Protein AF-A0A6N9Q935-F1 (afdb_monomer_lite)

Sequence (177 aa):
MIMGISGNHDANKSDYVEQMKEKRALDRAEKAKEAEKGENGAKTAEKISPRHDEYISSEKAAPESSGLYRLGEDENGERKIFFDDPSKSDDGNEKTQPKVNSDGAEKSEETCRGNTDKVDREIRKLKEKKQQLEQKIQAASGDEEKVRELEKKLAQVESELRQKDTDAYRRQHTTFS

Radius of gyration: 36.87 Å; chains: 1; bounding box: 86×47×93 Å

pLDDT: mean 75.15, std 18.15, range [39.19, 97.31]

Structure (mmCIF, N/CA/C/O backbone):
data_AF-A0A6N9Q935-F1
#
_entry.id   AF-A0A6N9Q935-F1
#
loop_
_atom_site.group_PDB
_atom_site.id
_atom_site.type_symbol
_atom_site.label_atom_id
_atom_site.label_alt_id
_atom_site.label_comp_id
_atom_site.label_asym_id
_atom_site.label_entity_id
_atom_site.label_seq_id
_atom_site.pdbx_PDB_ins_code
_atom_site.Cartn_x
_atom_site.Cartn_y
_atom_site.Cartn_z
_atom_site.occupancy
_atom_site.B_iso_or_equiv
_atom_site.auth_seq_id
_atom_site.auth_comp_id
_atom_site.auth_asym_id
_atom_site.auth_atom_id
_atom_site.pdbx_PDB_model_num
ATOM 1 N N . MET A 1 1 ? 19.617 -29.714 24.329 1.00 42.38 1 MET A N 1
ATOM 2 C CA . MET A 1 1 ? 20.784 -28.889 23.946 1.00 42.38 1 MET A CA 1
ATOM 3 C C . MET A 1 1 ? 20.283 -27.811 23.000 1.00 42.38 1 MET A C 1
ATOM 5 O O . MET A 1 1 ? 19.680 -28.165 21.999 1.00 42.38 1 MET A O 1
ATOM 9 N N . ILE A 1 2 ? 20.429 -26.531 23.352 1.00 44.16 2 ILE A N 1
ATOM 10 C CA . ILE A 1 2 ? 19.987 -25.388 22.536 1.00 44.16 2 ILE A CA 1
ATOM 11 C C . ILE A 1 2 ? 21.259 -24.703 22.028 1.00 44.16 2 ILE A C 1
ATOM 13 O O . ILE A 1 2 ? 22.032 -24.187 22.830 1.00 44.16 2 ILE A O 1
ATOM 17 N N . MET A 1 3 ? 21.508 -24.754 20.720 1.00 48.31 3 MET A N 1
ATOM 18 C CA . MET A 1 3 ? 22.599 -24.019 20.073 1.00 48.31 3 MET A CA 1
ATOM 19 C C . MET A 1 3 ? 22.117 -22.598 19.772 1.00 48.31 3 MET A C 1
ATOM 21 O O . MET A 1 3 ? 21.292 -22.392 18.887 1.00 48.31 3 MET A O 1
ATOM 25 N N . GLY A 1 4 ? 22.612 -21.624 20.537 1.00 47.31 4 GLY A N 1
ATOM 26 C CA . GLY A 1 4 ? 22.473 -20.205 20.220 1.00 47.31 4 GLY A CA 1
ATOM 27 C C . GLY A 1 4 ? 23.507 -19.800 19.172 1.00 47.31 4 GLY A C 1
ATOM 28 O O . GLY A 1 4 ? 24.699 -20.020 19.367 1.00 47.31 4 GLY A O 1
ATOM 29 N N . ILE A 1 5 ? 23.055 -19.215 18.064 1.00 55.16 5 ILE A N 1
ATOM 30 C CA . ILE A 1 5 ? 23.916 -18.658 17.016 1.00 55.16 5 ILE A CA 1
ATOM 31 C C . ILE A 1 5 ? 23.785 -17.136 17.100 1.00 55.16 5 ILE A C 1
ATOM 33 O O . ILE A 1 5 ? 22.861 -16.548 16.544 1.00 55.16 5 ILE A O 1
ATOM 37 N N . SER A 1 6 ? 24.691 -16.490 17.830 1.00 52.56 6 SER A N 1
ATOM 38 C CA . SER A 1 6 ? 24.885 -15.041 17.767 1.00 52.56 6 SER A CA 1
ATOM 39 C C . SER A 1 6 ? 25.770 -14.722 16.559 1.00 52.56 6 SER A C 1
ATOM 41 O O . SER A 1 6 ? 26.988 -14.893 16.609 1.00 52.56 6 SER A O 1
ATOM 43 N N . GLY A 1 7 ? 25.158 -14.310 15.450 1.00 53.75 7 GLY A N 1
ATOM 44 C CA . GLY A 1 7 ? 25.877 -13.857 14.261 1.00 53.75 7 GLY A CA 1
ATOM 45 C C . GLY A 1 7 ? 26.432 -12.444 14.449 1.00 53.75 7 GLY A C 1
ATOM 46 O O . GLY A 1 7 ? 25.675 -11.481 14.456 1.00 53.75 7 GLY A O 1
ATOM 47 N N . ASN A 1 8 ? 27.755 -12.317 14.562 1.00 59.69 8 ASN A N 1
ATOM 48 C CA . ASN A 1 8 ? 28.470 -11.047 14.407 1.00 59.69 8 ASN A CA 1
ATOM 49 C C . ASN A 1 8 ? 28.376 -10.594 12.936 1.00 59.69 8 ASN A C 1
ATOM 51 O O . ASN A 1 8 ? 28.976 -11.222 12.066 1.00 59.69 8 ASN A O 1
ATOM 55 N N . HIS A 1 9 ? 27.617 -9.536 12.634 1.00 54.97 9 HIS A N 1
ATOM 56 C CA . HIS A 1 9 ? 27.480 -8.972 11.275 1.00 54.97 9 HIS A CA 1
ATOM 57 C C . HIS A 1 9 ? 28.124 -7.587 11.097 1.00 54.97 9 HIS A C 1
ATOM 59 O O . HIS A 1 9 ? 28.094 -7.035 9.998 1.00 54.97 9 HIS A O 1
ATOM 65 N N . ASP A 1 10 ? 28.767 -7.043 12.132 1.00 54.72 10 ASP A N 1
ATOM 66 C CA . ASP A 1 10 ? 29.247 -5.655 12.100 1.00 54.72 10 ASP A CA 1
ATOM 67 C C . ASP A 1 10 ? 30.732 -5.495 11.725 1.00 54.72 10 ASP A C 1
ATOM 69 O O . ASP A 1 10 ? 31.157 -4.399 11.367 1.00 54.72 10 ASP A O 1
ATOM 73 N N . ALA A 1 11 ? 31.521 -6.576 11.704 1.00 55.78 11 ALA A N 1
ATOM 74 C CA . ALA A 1 11 ? 32.961 -6.502 11.418 1.00 55.78 11 ALA A CA 1
ATOM 75 C C . ALA A 1 11 ? 33.304 -6.287 9.923 1.00 55.78 11 ALA A C 1
ATOM 77 O O . ALA A 1 11 ? 34.295 -5.636 9.608 1.00 55.78 11 ALA A O 1
ATOM 78 N N . ASN A 1 12 ? 32.468 -6.760 8.988 1.00 55.44 12 ASN A N 1
ATOM 79 C CA . ASN A 1 12 ? 32.773 -6.714 7.545 1.00 55.44 12 ASN A CA 1
ATOM 80 C C . ASN A 1 12 ? 32.546 -5.340 6.883 1.00 55.44 12 ASN A C 1
ATOM 82 O O . ASN A 1 12 ? 33.031 -5.100 5.779 1.00 55.44 12 ASN A O 1
ATOM 86 N N . LYS A 1 13 ? 31.818 -4.415 7.526 1.00 55.88 13 LYS A N 1
ATOM 87 C CA . LYS A 1 13 ? 31.584 -3.069 6.962 1.00 55.88 13 LYS A CA 1
ATOM 88 C C . LYS A 1 13 ? 32.815 -2.166 7.055 1.00 55.88 13 LYS A C 1
ATOM 90 O O . LYS A 1 13 ? 32.976 -1.295 6.204 1.00 55.88 13 LYS A O 1
ATOM 95 N N . SER A 1 14 ? 33.671 -2.364 8.061 1.00 59.78 14 SER A N 1
ATOM 96 C CA . SER A 1 14 ? 34.880 -1.548 8.246 1.00 59.78 14 SER A CA 1
ATOM 97 C C . SER A 1 14 ? 35.937 -1.851 7.184 1.00 59.78 14 SER A C 1
ATOM 99 O O . SER A 1 14 ? 36.563 -0.935 6.657 1.00 59.78 14 SER A O 1
ATOM 101 N N . ASP A 1 15 ? 36.071 -3.125 6.815 1.00 65.81 15 ASP A N 1
ATOM 102 C CA . ASP A 1 15 ? 37.105 -3.606 5.894 1.00 65.81 15 ASP A CA 1
ATOM 103 C C . ASP A 1 15 ? 36.915 -3.050 4.469 1.00 65.81 15 ASP A C 1
ATOM 105 O O . ASP A 1 15 ? 37.860 -2.653 3.789 1.00 65.81 15 ASP A O 1
ATOM 109 N N . TYR A 1 16 ? 35.659 -2.899 4.036 1.00 68.25 16 TYR A N 1
ATOM 110 C CA . TYR A 1 16 ? 35.331 -2.293 2.742 1.00 68.25 16 TYR A CA 1
ATOM 111 C C . TYR A 1 16 ? 35.638 -0.785 2.689 1.00 68.25 16 TYR A C 1
ATOM 113 O O . TYR A 1 16 ? 36.070 -0.256 1.662 1.00 68.25 16 TYR A O 1
ATOM 121 N N . VAL A 1 17 ? 35.424 -0.073 3.799 1.00 71.06 17 VAL A N 1
ATOM 122 C CA . VAL A 1 17 ? 35.678 1.374 3.883 1.00 71.06 17 VAL A CA 1
ATOM 123 C C . VAL A 1 17 ? 37.180 1.670 3.903 1.00 71.06 17 VAL A C 1
ATOM 125 O O . VAL A 1 17 ? 37.611 2.645 3.284 1.00 71.06 17 VAL A O 1
ATOM 128 N N . GLU A 1 18 ? 37.972 0.829 4.568 1.00 73.69 18 GLU A N 1
ATOM 129 C CA . GLU A 1 18 ? 39.442 0.879 4.559 1.00 73.69 18 GLU A CA 1
ATOM 130 C C . GLU A 1 18 ? 39.996 0.672 3.137 1.00 73.69 18 GLU A C 1
ATOM 132 O O . GLU A 1 18 ? 40.705 1.542 2.624 1.00 73.69 18 GLU A O 1
ATOM 137 N N . GLN A 1 19 ? 39.562 -0.383 2.433 1.00 72.19 19 GLN A N 1
ATOM 138 C CA . GLN A 1 19 ? 40.010 -0.673 1.059 1.00 72.19 19 GLN A CA 1
ATOM 139 C C . GLN A 1 19 ? 39.700 0.460 0.067 1.00 72.19 19 GLN A C 1
ATOM 141 O O . GLN A 1 19 ? 40.488 0.756 -0.835 1.00 72.19 19 GLN A O 1
ATOM 146 N N . MET A 1 20 ? 38.557 1.132 0.227 1.00 70.62 20 MET A N 1
ATOM 147 C CA . MET A 1 20 ? 38.189 2.272 -0.620 1.00 70.62 20 MET A CA 1
ATOM 148 C C . MET A 1 20 ? 39.050 3.513 -0.354 1.00 70.62 20 MET A C 1
ATOM 150 O O . MET A 1 20 ? 39.310 4.290 -1.278 1.00 70.62 20 MET A O 1
ATOM 154 N N . LYS A 1 21 ? 39.509 3.720 0.887 1.00 75.75 21 LYS A N 1
ATOM 155 C CA . LYS A 1 21 ? 40.429 4.818 1.221 1.00 75.75 21 LYS A CA 1
ATOM 156 C C . LYS A 1 21 ? 41.830 4.560 0.674 1.00 75.75 21 LYS A C 1
ATOM 158 O O . LYS A 1 21 ? 42.430 5.489 0.136 1.00 75.75 21 LYS A O 1
ATOM 163 N N . GLU A 1 22 ? 42.309 3.322 0.754 1.00 78.00 22 GLU A N 1
ATOM 164 C CA . GLU A 1 22 ? 43.629 2.924 0.254 1.00 78.00 22 GLU A CA 1
ATOM 165 C C . GLU A 1 22 ? 43.733 3.078 -1.271 1.00 78.00 22 GLU A C 1
ATOM 167 O O . GLU A 1 22 ? 44.641 3.751 -1.762 1.00 78.00 22 GLU A O 1
ATOM 172 N N . LYS A 1 23 ? 42.733 2.599 -2.026 1.00 78.25 23 LYS A N 1
ATOM 173 C CA . LYS A 1 23 ? 42.670 2.796 -3.489 1.00 78.25 23 LYS A CA 1
ATOM 174 C C . LYS A 1 23 ? 42.701 4.272 -3.883 1.00 78.25 23 LYS A C 1
ATOM 176 O O . LYS A 1 23 ? 43.417 4.667 -4.796 1.00 78.25 23 LYS A O 1
ATOM 181 N N . ARG A 1 24 ? 41.977 5.118 -3.145 1.00 79.69 24 ARG A N 1
ATOM 182 C CA . ARG A 1 24 ? 41.933 6.565 -3.401 1.00 79.69 24 ARG A CA 1
ATOM 183 C C . ARG A 1 24 ? 43.250 7.274 -3.059 1.00 79.69 24 ARG A C 1
ATOM 185 O O . ARG A 1 24 ? 43.519 8.346 -3.602 1.00 79.69 24 ARG A O 1
ATOM 192 N N . ALA A 1 25 ? 44.045 6.717 -2.144 1.00 79.12 25 ALA A N 1
ATOM 193 C CA . ALA A 1 25 ? 45.378 7.216 -1.816 1.00 79.12 25 ALA A CA 1
ATOM 194 C C . ALA A 1 25 ? 46.406 6.818 -2.886 1.00 79.12 25 ALA A C 1
ATOM 196 O O . ALA A 1 25 ? 47.209 7.662 -3.282 1.00 79.12 25 ALA A O 1
ATOM 197 N N . LEU A 1 26 ? 46.324 5.587 -3.403 1.00 77.19 26 LEU A N 1
ATOM 198 C CA . LEU A 1 26 ? 47.159 5.110 -4.510 1.00 77.19 26 LEU A CA 1
ATOM 199 C C . LEU A 1 26 ? 46.916 5.919 -5.791 1.00 77.19 26 LEU A C 1
ATOM 201 O O . LEU A 1 26 ? 47.876 6.448 -6.344 1.00 77.19 26 LEU A O 1
ATOM 205 N N . ASP A 1 27 ? 45.656 6.153 -6.172 1.00 77.56 27 ASP A N 1
ATOM 206 C CA . ASP A 1 27 ? 45.313 6.998 -7.330 1.00 77.56 27 ASP A CA 1
ATOM 207 C C . ASP A 1 27 ? 45.858 8.428 -7.192 1.00 77.56 27 ASP A C 1
ATOM 209 O O . ASP A 1 27 ? 46.333 9.029 -8.155 1.00 77.56 27 ASP A O 1
ATOM 213 N N . ARG A 1 28 ? 45.809 9.009 -5.984 1.00 75.31 28 ARG A N 1
ATOM 214 C CA . ARG A 1 28 ? 46.374 10.347 -5.738 1.00 75.31 28 ARG A CA 1
ATOM 215 C C . ARG A 1 28 ? 47.896 10.359 -5.823 1.00 75.31 28 ARG A C 1
ATOM 217 O O . ARG A 1 28 ? 48.449 11.349 -6.295 1.00 75.31 28 ARG A O 1
ATOM 224 N N . ALA A 1 29 ? 48.557 9.297 -5.369 1.00 75.38 29 ALA A N 1
ATOM 225 C CA . ALA A 1 29 ? 50.005 9.165 -5.449 1.00 75.38 29 ALA A CA 1
ATOM 226 C C . ALA A 1 29 ? 50.475 8.939 -6.894 1.00 75.38 29 ALA A C 1
ATOM 228 O O . ALA A 1 29 ? 51.445 9.568 -7.311 1.00 75.38 29 ALA A O 1
ATOM 229 N N . GLU A 1 30 ? 49.773 8.118 -7.682 1.00 69.69 30 GLU A N 1
ATOM 230 C CA . GLU A 1 30 ? 50.066 7.943 -9.110 1.00 69.69 30 GLU A CA 1
ATOM 231 C C . GLU A 1 30 ? 49.862 9.242 -9.881 1.00 69.69 30 GLU A C 1
ATOM 233 O O . GLU A 1 30 ? 50.765 9.664 -10.597 1.00 69.69 30 GLU A O 1
ATOM 238 N N . LYS A 1 31 ? 48.755 9.951 -9.643 1.00 67.25 31 LYS A N 1
ATOM 239 C CA . LYS A 1 31 ? 48.475 11.234 -10.300 1.00 67.25 31 LYS A CA 1
ATOM 240 C C . LYS A 1 31 ? 49.491 12.327 -9.938 1.00 67.25 31 LYS A C 1
ATOM 242 O O . LYS A 1 31 ? 49.792 13.185 -10.763 1.00 67.25 31 LYS A O 1
ATOM 247 N N . ALA A 1 32 ? 50.053 12.284 -8.727 1.00 67.06 32 ALA A N 1
ATOM 248 C CA . ALA A 1 32 ? 51.151 13.162 -8.322 1.00 67.06 32 ALA A CA 1
ATOM 249 C C . ALA A 1 32 ? 52.484 12.781 -8.998 1.00 67.06 32 ALA A C 1
ATOM 251 O O . ALA A 1 32 ? 53.221 13.667 -9.425 1.00 67.06 32 ALA A O 1
ATOM 252 N N . LYS A 1 33 ? 52.769 11.481 -9.167 1.00 62.50 33 LYS A N 1
ATOM 253 C CA . LYS A 1 33 ? 53.954 11.005 -9.906 1.00 62.50 33 LYS A CA 1
ATOM 254 C C . LYS A 1 33 ? 53.858 11.238 -11.414 1.00 62.50 33 LYS A C 1
ATOM 256 O O . LYS A 1 33 ? 54.880 11.445 -12.062 1.00 62.50 33 LYS A O 1
ATOM 261 N N . GLU A 1 34 ? 52.652 11.227 -11.971 1.00 58.62 34 GLU A N 1
ATOM 262 C CA . GLU A 1 34 ? 52.390 11.577 -13.369 1.00 58.62 34 GLU A CA 1
ATOM 263 C C . GLU A 1 34 ? 52.618 13.074 -13.619 1.00 58.62 34 GLU A C 1
ATOM 265 O O . GLU A 1 34 ? 53.216 13.446 -14.628 1.00 58.62 34 GLU A O 1
ATOM 270 N N . ALA A 1 35 ? 52.241 13.927 -12.658 1.00 57.16 35 ALA A N 1
ATOM 271 C CA . ALA A 1 35 ? 52.510 15.363 -12.707 1.00 57.16 35 ALA A CA 1
ATOM 272 C C . ALA A 1 35 ? 54.013 15.690 -12.596 1.00 57.16 35 ALA A C 1
ATOM 274 O O . ALA A 1 35 ? 54.495 16.573 -13.298 1.00 57.16 35 ALA A O 1
ATOM 275 N N . GLU A 1 36 ? 54.776 14.947 -11.785 1.00 52.97 36 GLU A N 1
ATOM 276 C CA . GLU A 1 36 ? 56.232 15.138 -11.642 1.00 52.97 36 GLU A CA 1
ATOM 277 C C . GLU A 1 36 ? 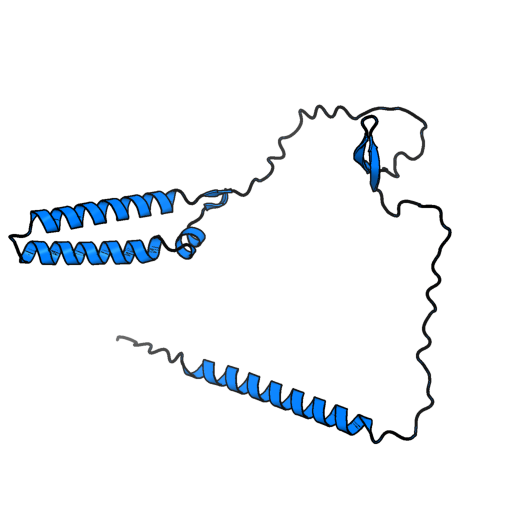57.031 14.595 -12.850 1.00 52.97 36 GLU A C 1
ATOM 279 O O . GLU A 1 36 ? 58.075 15.137 -13.220 1.00 52.97 36 GLU A O 1
ATOM 284 N N . LYS A 1 37 ? 56.510 13.573 -13.548 1.00 53.03 37 LYS A N 1
ATOM 285 C CA . LYS A 1 37 ? 57.067 13.081 -14.826 1.00 53.03 37 LYS A CA 1
ATOM 286 C C . LYS A 1 37 ? 56.864 14.044 -16.004 1.00 53.03 37 LYS A C 1
ATOM 288 O O . LYS A 1 37 ? 57.488 13.841 -17.045 1.00 53.03 37 LYS A O 1
ATOM 293 N N . GLY A 1 38 ? 56.034 15.078 -15.850 1.00 50.69 38 GLY A N 1
ATOM 294 C CA . GLY A 1 38 ? 55.808 16.112 -16.862 1.00 50.69 38 GLY A CA 1
ATOM 295 C C . GLY A 1 38 ? 56.965 17.105 -17.037 1.00 50.69 38 GLY A C 1
ATOM 296 O O . GLY A 1 38 ? 57.046 17.733 -18.090 1.00 50.69 38 GLY A O 1
ATOM 297 N N . GLU A 1 39 ? 57.881 17.228 -16.064 1.00 54.09 39 GLU A N 1
ATOM 298 C CA . GLU A 1 39 ? 58.945 18.253 -16.099 1.00 54.09 39 GLU A CA 1
ATOM 299 C C . GLU A 1 39 ? 60.373 17.726 -16.320 1.00 54.09 39 GLU A C 1
ATOM 301 O O . GLU A 1 39 ? 61.248 18.505 -16.689 1.00 54.09 39 GLU A O 1
ATOM 306 N N . ASN A 1 40 ? 60.639 16.419 -16.211 1.00 52.22 40 ASN A N 1
ATOM 307 C CA . ASN A 1 40 ? 61.987 15.863 -16.409 1.00 52.22 40 ASN A CA 1
ATOM 308 C C . ASN A 1 40 ? 62.000 14.726 -17.439 1.00 52.22 40 ASN A C 1
ATOM 310 O O . ASN A 1 40 ? 62.097 13.548 -17.105 1.00 52.22 40 ASN A O 1
ATOM 314 N N . GLY A 1 41 ? 61.914 15.093 -18.718 1.00 43.62 41 GLY A N 1
ATOM 315 C CA . GLY A 1 41 ? 61.943 14.153 -19.843 1.00 43.62 41 GLY A CA 1
ATOM 316 C C . GLY A 1 41 ? 62.684 14.689 -21.064 1.00 43.62 41 GLY A C 1
ATOM 317 O O . GLY A 1 41 ? 62.332 14.377 -22.200 1.00 43.62 41 GLY A O 1
ATOM 318 N N . ALA A 1 42 ? 63.695 15.535 -20.862 1.00 49.81 42 ALA A N 1
ATOM 319 C CA . ALA A 1 42 ? 64.587 15.917 -21.942 1.00 49.81 42 ALA A CA 1
ATOM 320 C C . ALA A 1 42 ? 65.540 14.750 -22.271 1.00 49.81 42 ALA A C 1
ATOM 322 O O . ALA A 1 42 ? 66.543 14.549 -21.596 1.00 49.81 42 ALA A O 1
ATOM 323 N N . LYS A 1 43 ? 65.251 14.107 -23.412 1.00 51.19 43 LYS A N 1
ATOM 324 C CA . LYS A 1 43 ? 66.169 13.366 -24.301 1.00 51.19 43 LYS A CA 1
ATOM 325 C C . LYS A 1 43 ? 66.499 11.919 -23.910 1.00 51.19 43 LYS A C 1
ATOM 327 O O . LYS A 1 43 ? 67.427 11.695 -23.152 1.00 51.19 43 LYS A O 1
ATOM 332 N N . THR A 1 44 ? 65.827 10.971 -24.573 1.00 47.72 44 THR A N 1
ATOM 333 C CA . THR A 1 44 ? 66.420 9.986 -25.515 1.00 47.72 44 THR A CA 1
ATOM 334 C C . THR A 1 44 ? 65.357 8.973 -25.956 1.00 47.72 44 THR A C 1
ATOM 336 O O . THR A 1 44 ? 65.126 7.975 -25.291 1.00 47.72 44 THR A O 1
ATOM 339 N N . ALA A 1 45 ? 64.703 9.226 -27.088 1.00 48.88 45 ALA A N 1
ATOM 340 C CA . ALA A 1 45 ? 64.182 8.197 -27.992 1.00 48.88 45 ALA A CA 1
ATOM 341 C C . ALA A 1 45 ? 63.588 8.913 -29.204 1.00 48.88 45 ALA A C 1
ATOM 343 O O . ALA A 1 45 ? 62.733 9.789 -29.084 1.00 48.88 45 ALA A O 1
ATOM 344 N N . GLU A 1 46 ? 64.143 8.579 -30.355 1.00 56.12 46 GLU A N 1
ATOM 345 C CA . GLU A 1 46 ? 63.650 8.818 -31.702 1.00 56.12 46 GLU A CA 1
ATOM 346 C C . GLU A 1 46 ? 62.117 8.950 -31.743 1.00 56.12 46 GLU A C 1
ATOM 348 O O . GLU A 1 46 ? 61.378 8.010 -31.451 1.00 56.12 46 GLU A O 1
ATOM 353 N N . LYS A 1 47 ? 61.635 10.165 -32.035 1.00 57.16 47 LYS A N 1
ATOM 354 C CA . LYS A 1 47 ? 60.208 10.488 -32.127 1.00 57.16 47 LYS A CA 1
ATOM 355 C C . LYS A 1 47 ? 59.624 9.819 -33.369 1.00 57.16 47 LYS A C 1
ATOM 357 O O . LYS A 1 47 ? 59.455 10.467 -34.398 1.00 57.16 47 LYS A O 1
ATOM 362 N N . ILE A 1 48 ? 59.313 8.534 -33.285 1.00 61.94 48 ILE A N 1
ATOM 363 C CA . ILE A 1 48 ? 58.444 7.889 -34.263 1.00 61.94 48 ILE A CA 1
ATOM 364 C C . ILE A 1 48 ? 57.033 8.338 -33.889 1.00 61.94 48 ILE A C 1
ATOM 366 O O . ILE A 1 48 ? 56.393 7.765 -33.009 1.00 61.94 48 ILE A O 1
ATOM 370 N N . SER A 1 49 ? 56.578 9.438 -34.494 1.00 66.94 49 SER A N 1
ATOM 371 C CA . SER A 1 49 ? 55.158 9.784 -34.472 1.00 66.94 49 SER A CA 1
ATOM 372 C C . SER A 1 49 ? 54.370 8.552 -34.928 1.00 66.94 49 SER A C 1
ATOM 374 O O . SER A 1 49 ? 54.772 7.953 -35.933 1.00 66.94 49 SER A O 1
ATOM 376 N N . PRO A 1 50 ? 53.292 8.148 -34.236 1.00 70.62 50 PRO A N 1
ATOM 377 C CA . PRO A 1 50 ? 52.469 7.049 -34.712 1.00 70.62 50 PRO A CA 1
ATOM 378 C C . PRO A 1 50 ? 52.049 7.351 -36.153 1.00 70.62 50 PRO A C 1
ATOM 380 O O . PRO A 1 50 ? 51.518 8.423 -36.442 1.00 70.62 50 PRO A O 1
ATOM 383 N N . ARG A 1 51 ? 52.376 6.442 -37.080 1.00 75.44 51 ARG A N 1
ATOM 384 C CA . ARG A 1 51 ? 51.874 6.514 -38.452 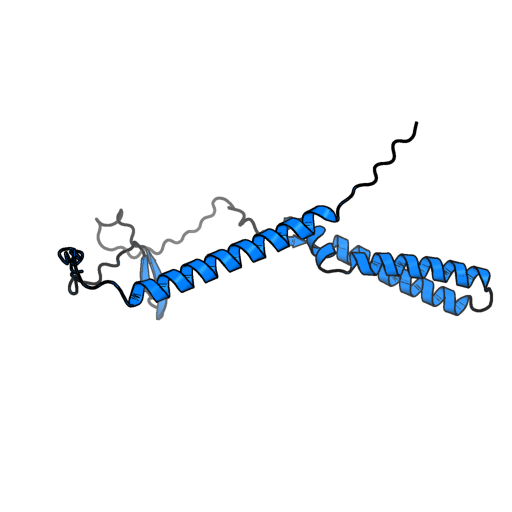1.00 75.44 51 ARG A CA 1
ATOM 385 C C . ARG A 1 51 ? 50.363 6.356 -38.346 1.00 75.44 51 ARG A C 1
ATOM 3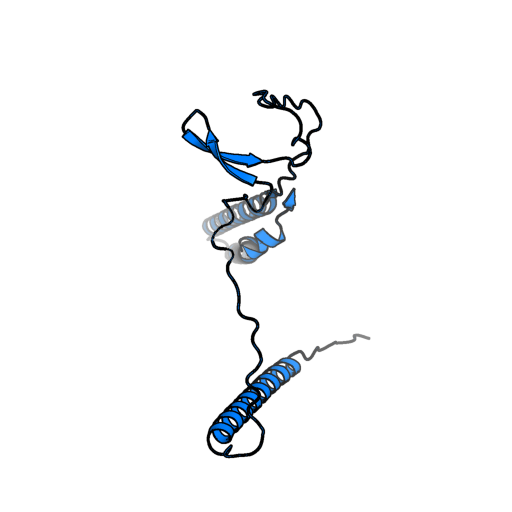87 O O . ARG A 1 51 ? 49.886 5.278 -38.008 1.00 75.44 51 ARG A O 1
ATOM 394 N N . HIS A 1 52 ? 49.642 7.447 -38.540 1.00 77.12 52 HIS A N 1
ATOM 395 C CA . HIS A 1 52 ? 48.197 7.408 -38.638 1.00 77.12 52 HIS A CA 1
ATOM 396 C C . HIS A 1 52 ? 47.840 7.197 -40.097 1.00 77.12 52 HIS A C 1
ATOM 398 O O . HIS A 1 52 ? 48.372 7.881 -40.972 1.00 77.12 52 HIS A O 1
ATOM 404 N N . ASP A 1 53 ? 46.953 6.245 -40.344 1.00 84.56 53 ASP A N 1
ATOM 405 C CA . ASP A 1 53 ? 46.313 6.141 -41.641 1.00 84.56 53 ASP A CA 1
ATOM 406 C C . ASP A 1 53 ? 45.387 7.352 -41.798 1.00 84.56 53 ASP A C 1
ATOM 408 O O . ASP A 1 53 ? 44.582 7.660 -40.913 1.00 84.56 53 ASP A O 1
ATOM 412 N N . GLU A 1 54 ? 45.538 8.082 -42.902 1.00 86.19 54 GLU A N 1
ATOM 413 C CA . GLU A 1 54 ? 44.655 9.198 -43.217 1.00 86.19 54 GLU A CA 1
ATOM 414 C C . GLU A 1 54 ? 43.289 8.653 -43.641 1.00 86.19 54 GLU A C 1
ATOM 416 O O . GLU A 1 54 ? 43.173 7.827 -44.549 1.00 86.19 54 GLU A O 1
ATOM 421 N N . TYR A 1 55 ? 42.235 9.120 -42.972 1.00 82.69 55 TYR A N 1
ATOM 422 C CA . TYR A 1 55 ? 40.866 8.818 -43.365 1.00 82.69 55 TYR A CA 1
ATOM 423 C C . TYR A 1 55 ? 40.533 9.556 -44.665 1.00 82.69 55 TYR A C 1
ATOM 425 O O . TYR A 1 55 ? 40.452 10.784 -44.687 1.00 82.69 55 TYR A O 1
ATOM 433 N N . ILE A 1 56 ? 40.312 8.804 -45.743 1.00 80.69 56 ILE A N 1
ATOM 434 C CA . ILE A 1 56 ? 39.840 9.340 -47.021 1.00 80.69 56 ILE A CA 1
ATOM 435 C C . ILE A 1 56 ? 38.317 9.186 -47.060 1.00 80.69 56 ILE A C 1
ATOM 437 O O . ILE A 1 56 ? 37.803 8.080 -47.235 1.00 80.69 56 ILE A O 1
ATOM 441 N N . SER A 1 57 ? 37.579 10.288 -46.904 1.00 72.38 57 SER A N 1
ATOM 442 C CA . SER A 1 57 ? 36.124 10.282 -47.070 1.00 72.38 57 SER A CA 1
ATOM 443 C C . SER A 1 57 ? 35.754 10.126 -48.544 1.00 72.38 57 SER A C 1
ATOM 445 O O . SER A 1 57 ? 36.146 10.935 -49.387 1.00 72.38 57 SER A O 1
ATOM 447 N N . SER A 1 58 ? 34.942 9.121 -48.865 1.00 67.50 58 SER A N 1
ATOM 448 C CA . SER A 1 58 ? 34.341 8.949 -50.189 1.00 67.50 58 SER A CA 1
ATOM 449 C C . SER A 1 58 ? 33.201 9.958 -50.391 1.00 67.50 58 SER A C 1
ATOM 451 O O . SER A 1 58 ? 32.027 9.611 -50.321 1.00 67.50 58 SER A O 1
ATOM 453 N N . GLU A 1 59 ? 33.532 11.228 -50.621 1.00 67.38 59 GLU A N 1
ATOM 454 C CA . GLU A 1 59 ? 32.559 12.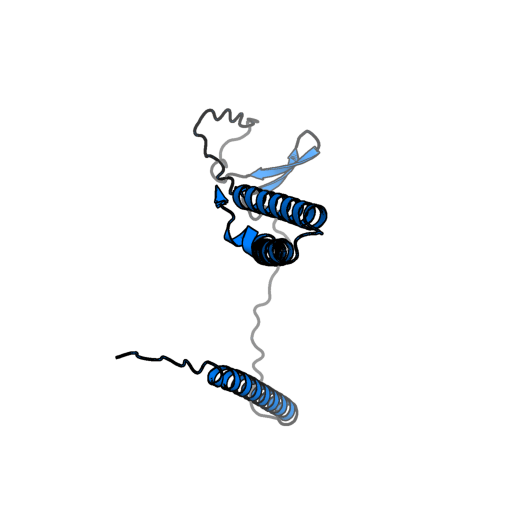334 -50.691 1.00 67.38 59 GLU A CA 1
ATOM 455 C C . GLU A 1 59 ? 31.664 12.305 -51.952 1.00 67.38 59 GLU A C 1
ATOM 457 O O . GLU A 1 59 ? 30.814 13.171 -52.136 1.00 67.38 59 GLU A O 1
ATOM 462 N N . LYS A 1 60 ? 31.827 11.322 -52.851 1.00 59.00 60 LYS A N 1
ATOM 463 C CA . LYS A 1 60 ? 31.070 11.249 -54.116 1.00 59.00 60 LYS A CA 1
ATOM 464 C C . LYS A 1 60 ? 30.709 9.833 -54.568 1.00 59.00 60 LYS A C 1
ATOM 466 O O . LYS A 1 60 ? 30.821 9.522 -55.750 1.00 59.00 60 LYS A O 1
ATOM 471 N N . ALA A 1 61 ? 30.245 8.982 -53.663 1.00 57.06 61 ALA A N 1
ATOM 472 C CA . ALA A 1 61 ? 29.264 7.990 -54.092 1.00 57.06 61 ALA A CA 1
ATOM 473 C C . ALA A 1 61 ? 27.891 8.666 -53.991 1.00 57.06 61 ALA A C 1
ATOM 475 O O . ALA A 1 61 ? 27.638 9.398 -53.034 1.00 57.06 61 ALA A O 1
ATOM 476 N N . ALA A 1 62 ? 27.026 8.482 -54.991 1.00 59.25 62 ALA A N 1
ATOM 477 C CA . ALA A 1 62 ? 25.609 8.836 -54.884 1.00 59.25 62 ALA A CA 1
ATOM 478 C C . ALA A 1 62 ? 25.035 8.287 -53.558 1.00 59.25 62 ALA A C 1
ATOM 480 O O . ALA A 1 62 ? 25.653 7.389 -52.988 1.00 59.25 62 ALA A O 1
ATOM 481 N N . PRO A 1 63 ? 23.896 8.785 -53.037 1.00 61.53 63 PRO A N 1
ATOM 482 C CA . PRO A 1 63 ? 23.276 8.217 -51.842 1.00 61.53 63 PRO A CA 1
ATOM 483 C C . PRO A 1 63 ? 22.777 6.792 -52.137 1.00 61.53 63 PRO A C 1
ATOM 485 O O . PRO A 1 63 ? 21.586 6.542 -52.294 1.00 61.53 63 PRO A O 1
ATOM 488 N N . GLU A 1 64 ? 23.702 5.845 -52.235 1.00 60.81 64 GLU A N 1
ATOM 489 C CA . GLU A 1 64 ? 23.459 4.438 -52.029 1.00 60.81 64 GLU A CA 1
ATOM 490 C C . GLU A 1 64 ? 23.036 4.365 -50.571 1.00 60.81 64 GLU A C 1
ATOM 492 O O . GLU A 1 64 ? 23.835 4.576 -49.655 1.00 60.81 64 GLU A O 1
ATOM 497 N N . SER A 1 65 ? 21.732 4.204 -50.351 1.00 63.88 65 SER A N 1
ATOM 498 C CA . SER A 1 65 ? 21.199 3.945 -49.024 1.00 63.88 65 SER A CA 1
ATOM 499 C C . SER A 1 65 ? 21.983 2.761 -48.471 1.00 63.88 65 SER A C 1
ATOM 501 O O . SER A 1 65 ? 21.854 1.647 -48.970 1.00 63.88 65 SER A O 1
ATOM 503 N N . SER A 1 66 ? 22.828 3.004 -47.469 1.00 60.78 66 SER A N 1
ATOM 504 C CA . SER A 1 66 ? 23.763 2.021 -46.907 1.00 60.78 66 SER A CA 1
ATOM 505 C C . SER A 1 66 ? 23.068 0.890 -46.134 1.00 60.78 66 SER A C 1
ATOM 507 O O . SER A 1 66 ? 23.698 0.151 -45.381 1.00 60.78 66 SER A O 1
ATOM 509 N N . GLY A 1 67 ? 21.757 0.740 -46.322 1.00 72.06 67 GLY A N 1
ATOM 510 C CA . GLY A 1 67 ? 20.922 -0.276 -45.724 1.00 72.06 67 GLY A CA 1
ATOM 511 C C . GLY A 1 67 ? 19.681 -0.551 -46.566 1.00 72.06 67 GLY A C 1
ATOM 512 O O . GLY A 1 67 ? 19.310 0.214 -47.452 1.00 72.06 67 GLY A O 1
ATOM 513 N N . LEU A 1 68 ? 19.025 -1.655 -46.220 1.00 84.06 68 LEU A N 1
ATOM 514 C CA . LEU A 1 68 ? 17.806 -2.176 -46.844 1.00 84.06 68 LEU A CA 1
ATOM 515 C C . LEU A 1 68 ? 16.571 -1.285 -46.642 1.00 84.06 68 LEU A C 1
ATOM 517 O O . LEU A 1 68 ? 15.476 -1.675 -47.019 1.00 84.06 68 LEU A O 1
ATOM 521 N N . TYR A 1 69 ? 16.710 -0.146 -45.966 1.00 87.12 69 TYR A N 1
ATOM 522 C CA . TYR A 1 69 ? 15.598 0.714 -45.594 1.00 87.12 69 TYR A CA 1
ATOM 523 C C . TYR A 1 69 ? 15.859 2.148 -46.043 1.00 87.12 69 TYR A C 1
ATOM 525 O O . TYR A 1 69 ? 16.922 2.708 -45.761 1.00 87.12 69 TYR A O 1
ATOM 533 N N . ARG A 1 70 ? 14.858 2.765 -46.676 1.00 84.69 70 ARG A N 1
ATOM 534 C CA . ARG A 1 70 ? 14.864 4.180 -47.069 1.00 84.69 70 ARG A CA 1
ATOM 535 C C . ARG A 1 70 ? 13.697 4.910 -46.421 1.00 84.69 70 ARG A C 1
ATOM 537 O O . ARG A 1 70 ? 12.595 4.380 -46.338 1.00 84.69 70 ARG A O 1
ATOM 544 N N . LEU A 1 71 ? 13.917 6.149 -45.998 1.00 86.06 71 LEU A N 1
ATOM 545 C CA . LEU A 1 71 ? 12.828 7.053 -45.629 1.00 86.06 71 LEU A CA 1
ATOM 546 C C . LEU A 1 71 ? 12.344 7.767 -46.892 1.00 86.06 71 LEU A C 1
ATOM 548 O O . LEU A 1 71 ? 13.151 8.361 -47.604 1.00 86.06 71 LEU A O 1
ATOM 552 N N . GLY A 1 72 ? 11.044 7.713 -47.160 1.00 84.81 72 GLY A N 1
ATOM 553 C CA . GLY A 1 72 ? 10.409 8.417 -48.270 1.00 84.81 72 GLY A CA 1
ATOM 554 C C . GLY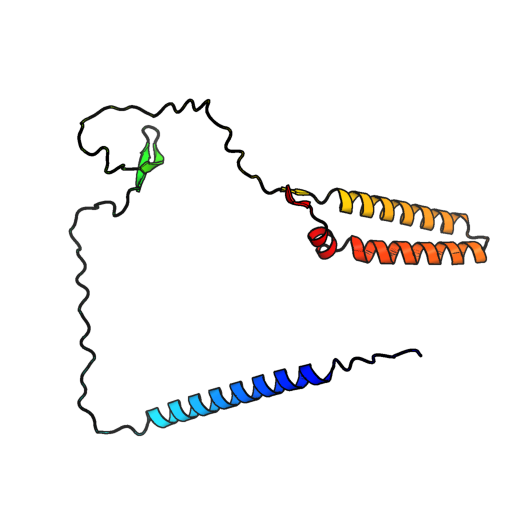 A 1 72 ? 9.039 8.954 -47.874 1.00 84.81 72 GLY A C 1
ATOM 555 O O . GLY A 1 72 ? 8.577 8.752 -46.751 1.00 84.81 72 GLY A O 1
ATOM 556 N N . GLU A 1 73 ? 8.390 9.639 -48.801 1.00 88.81 73 GLU A N 1
ATOM 557 C CA . GLU A 1 73 ? 7.009 10.099 -48.656 1.00 88.81 73 GLU A CA 1
ATOM 558 C C . GLU A 1 73 ? 6.113 9.232 -49.546 1.00 88.81 73 GLU A C 1
ATOM 560 O O . GLU A 1 73 ? 6.539 8.785 -50.616 1.00 88.81 73 GLU A O 1
ATOM 565 N N . ASP A 1 74 ? 4.904 8.923 -49.084 1.00 81.19 74 ASP A N 1
ATOM 566 C CA . ASP A 1 74 ? 3.915 8.220 -49.897 1.00 81.19 74 ASP A CA 1
ATOM 567 C C . ASP A 1 74 ? 3.159 9.177 -50.842 1.00 81.19 74 ASP A C 1
ATOM 569 O O . ASP A 1 74 ? 3.395 10.385 -50.859 1.00 81.19 74 ASP A O 1
ATOM 573 N N . GLU A 1 75 ? 2.236 8.646 -51.652 1.00 80.31 75 GLU A N 1
ATOM 574 C CA . GLU A 1 75 ? 1.425 9.450 -52.587 1.00 80.31 75 GLU A CA 1
ATOM 575 C C . GLU A 1 75 ? 0.549 10.508 -51.869 1.00 80.31 75 GLU A C 1
ATOM 577 O O . GLU A 1 75 ? 0.046 11.424 -52.519 1.00 80.31 75 GLU A O 1
ATOM 582 N N . ASN A 1 76 ? 0.408 10.424 -50.539 1.00 80.19 76 ASN A N 1
ATOM 583 C CA . ASN A 1 76 ? -0.341 11.360 -49.699 1.00 80.19 76 ASN A CA 1
ATOM 584 C C . ASN A 1 76 ? 0.566 12.365 -48.960 1.00 80.19 76 ASN A C 1
ATOM 586 O O . ASN A 1 76 ? 0.057 13.230 -48.245 1.00 80.19 76 ASN A O 1
ATOM 590 N N . GLY A 1 77 ? 1.891 12.275 -49.125 1.00 84.00 77 GLY A N 1
ATOM 591 C CA . GLY A 1 77 ? 2.868 13.110 -48.422 1.00 84.00 77 GLY A CA 1
ATOM 592 C C . GLY A 1 77 ? 3.142 12.680 -46.975 1.00 84.00 77 GLY A C 1
ATOM 593 O O . GLY A 1 77 ? 3.753 13.436 -46.217 1.00 84.00 77 GLY A O 1
ATOM 594 N N . GLU A 1 78 ? 2.709 11.487 -46.559 1.00 87.81 78 GLU A N 1
ATOM 595 C CA . GLU A 1 78 ? 3.026 10.939 -45.240 1.00 87.81 78 GLU A CA 1
ATOM 596 C C . GLU A 1 78 ? 4.400 10.254 -45.252 1.00 87.81 78 GLU A C 1
ATOM 598 O O . GLU A 1 78 ? 4.754 9.502 -46.165 1.00 87.81 78 GLU A O 1
ATOM 603 N N . ARG A 1 79 ? 5.204 10.504 -44.210 1.00 89.06 79 ARG A N 1
ATOM 604 C CA . ARG A 1 79 ? 6.543 9.912 -44.070 1.00 89.06 79 ARG A CA 1
ATOM 605 C C . ARG A 1 79 ? 6.438 8.409 -43.815 1.00 89.06 79 ARG A C 1
ATOM 607 O O . ARG A 1 79 ? 5.882 7.993 -42.800 1.00 89.06 79 ARG A O 1
ATOM 614 N N . LYS A 1 80 ? 7.057 7.602 -44.677 1.00 86.06 80 LYS A N 1
ATOM 615 C CA . LYS A 1 80 ? 7.053 6.137 -44.610 1.00 86.06 80 LYS A CA 1
ATOM 616 C C . LYS A 1 80 ? 8.457 5.552 -44.777 1.00 86.06 80 LYS A C 1
ATOM 618 O O . LYS A 1 80 ? 9.299 6.088 -45.494 1.00 86.06 80 LYS A O 1
ATOM 623 N N . ILE A 1 81 ? 8.705 4.428 -44.105 1.00 87.44 81 ILE A N 1
ATOM 624 C CA . ILE A 1 81 ? 9.914 3.619 -44.291 1.00 87.44 81 ILE A CA 1
ATOM 625 C C . ILE A 1 81 ? 9.643 2.605 -45.410 1.00 87.44 81 ILE A C 1
ATOM 627 O O . ILE A 1 81 ? 8.710 1.807 -45.318 1.00 87.44 81 ILE A O 1
ATOM 631 N N . PHE A 1 82 ? 10.461 2.638 -46.455 1.00 84.69 82 PHE A N 1
ATOM 632 C CA . PHE A 1 82 ? 10.483 1.681 -47.556 1.00 84.69 82 PHE A CA 1
ATOM 633 C C . PHE A 1 82 ? 11.571 0.642 -47.314 1.00 84.69 82 PHE A C 1
ATOM 635 O O . PHE A 1 82 ? 12.650 0.989 -46.843 1.00 84.69 82 PHE A O 1
ATOM 642 N N . PHE A 1 83 ? 11.275 -0.617 -47.626 1.00 84.69 83 PHE A N 1
ATOM 643 C CA . PHE A 1 83 ? 12.230 -1.717 -47.560 1.00 84.69 83 PHE A CA 1
ATOM 644 C C . PHE A 1 83 ? 12.612 -2.147 -48.972 1.00 84.69 83 PHE A C 1
ATOM 646 O O . PHE A 1 83 ? 11.734 -2.473 -49.773 1.00 84.69 83 PHE A O 1
ATOM 653 N N . ASP A 1 84 ? 13.906 -2.172 -49.256 1.00 80.12 84 ASP A N 1
ATOM 654 C CA . ASP A 1 84 ? 14.457 -2.643 -50.518 1.00 80.12 84 ASP A CA 1
ATOM 655 C C . ASP A 1 84 ? 14.989 -4.039 -50.330 1.00 80.12 84 ASP A C 1
ATOM 657 O O . ASP A 1 84 ? 16.079 -4.256 -49.800 1.00 80.12 84 ASP A O 1
ATOM 661 N N . ASP A 1 85 ? 14.186 -4.993 -50.768 1.00 79.50 85 ASP A N 1
ATOM 662 C CA . ASP A 1 85 ? 14.572 -6.384 -50.763 1.00 79.50 85 ASP A CA 1
ATOM 663 C C . ASP A 1 85 ? 15.587 -6.644 -51.898 1.00 79.50 85 ASP A C 1
ATOM 665 O O . ASP A 1 85 ? 15.217 -6.574 -53.075 1.00 79.50 85 ASP A O 1
ATOM 669 N N . PRO A 1 86 ? 16.862 -6.962 -51.600 1.00 70.56 86 PRO A N 1
ATOM 670 C CA . PRO A 1 86 ? 17.890 -7.198 -52.611 1.00 70.56 86 PRO A CA 1
ATOM 671 C C . PRO A 1 86 ? 17.580 -8.424 -53.478 1.00 70.56 86 PRO A C 1
ATOM 673 O O . PRO A 1 86 ? 18.134 -8.550 -54.569 1.00 70.56 86 PRO A O 1
ATOM 676 N N . SER A 1 87 ? 16.663 -9.298 -53.040 1.00 64.50 87 SER A N 1
ATOM 677 C CA . SER A 1 87 ? 16.201 -10.463 -53.803 1.00 64.50 87 SER A CA 1
ATOM 678 C C . SER A 1 87 ? 15.176 -10.136 -54.901 1.00 64.50 87 SER A C 1
ATOM 680 O O . SER A 1 87 ? 14.847 -11.010 -55.700 1.00 64.50 87 SER A O 1
ATOM 682 N N . LYS A 1 88 ? 14.679 -8.890 -54.967 1.00 62.34 88 LYS A N 1
ATOM 683 C CA . LYS A 1 88 ? 13.690 -8.412 -55.955 1.00 62.34 88 LYS A CA 1
ATOM 684 C C . LYS A 1 88 ? 14.306 -7.561 -57.075 1.00 62.34 88 LYS A C 1
ATOM 686 O O . LYS A 1 88 ? 13.583 -6.886 -57.796 1.00 62.34 88 LYS A O 1
ATOM 691 N N . SER A 1 89 ? 15.633 -7.557 -57.204 1.00 52.62 89 SER A N 1
ATOM 692 C CA . SER A 1 89 ? 16.384 -6.647 -58.084 1.00 52.62 89 SER A CA 1
ATOM 693 C C . SER A 1 89 ? 16.444 -7.051 -59.565 1.00 52.62 89 SER A C 1
ATOM 695 O O . SER A 1 89 ? 17.203 -6.454 -60.322 1.00 52.62 89 SER A O 1
ATOM 697 N N . ASP A 1 90 ? 15.613 -7.998 -59.995 1.00 52.03 90 ASP A N 1
ATOM 698 C CA . ASP A 1 90 ? 15.408 -8.324 -61.406 1.00 52.03 90 ASP A CA 1
ATOM 699 C C . ASP A 1 90 ? 13.912 -8.544 -61.629 1.00 52.03 90 ASP A C 1
ATOM 701 O O . ASP A 1 90 ? 13.422 -9.654 -61.490 1.00 52.03 90 ASP A O 1
ATOM 705 N N . ASP A 1 91 ? 13.159 -7.452 -61.764 1.00 44.03 91 ASP A N 1
ATOM 706 C CA . ASP A 1 91 ? 11.993 -7.358 -62.648 1.00 44.03 91 ASP A CA 1
ATOM 707 C C . ASP A 1 91 ? 11.317 -5.993 -62.472 1.00 44.03 91 ASP A C 1
ATOM 709 O O . ASP A 1 91 ? 11.008 -5.525 -61.372 1.00 44.03 91 ASP A O 1
ATOM 713 N N . GLY A 1 92 ? 11.136 -5.310 -63.598 1.00 47.81 92 GLY A N 1
ATOM 714 C CA . GLY A 1 92 ? 10.532 -3.994 -63.655 1.00 47.81 92 GLY A CA 1
ATOM 715 C C . GLY A 1 92 ? 9.076 -3.996 -63.199 1.00 47.81 92 GLY A C 1
ATOM 716 O O . GLY A 1 92 ? 8.298 -4.866 -63.562 1.00 47.81 92 GLY A O 1
ATOM 717 N N . ASN A 1 93 ? 8.720 -2.927 -62.488 1.00 47.25 93 ASN A N 1
ATOM 718 C CA . ASN A 1 93 ? 7.383 -2.347 -62.427 1.00 47.25 93 ASN A CA 1
ATOM 719 C C . ASN A 1 93 ? 6.220 -3.324 -62.188 1.00 47.25 93 ASN A C 1
ATOM 721 O O . ASN A 1 93 ? 5.553 -3.737 -63.129 1.00 47.25 93 ASN A O 1
ATOM 725 N N . GLU A 1 94 ? 5.826 -3.487 -60.926 1.00 42.50 94 GLU A N 1
ATOM 726 C CA . GLU A 1 94 ? 4.395 -3.494 -60.640 1.00 42.50 94 GLU A CA 1
ATOM 727 C C . GLU A 1 94 ? 4.101 -2.961 -59.239 1.00 42.50 94 GLU A C 1
ATOM 729 O O . GLU A 1 94 ? 4.505 -3.512 -58.210 1.00 42.50 94 GLU A O 1
ATOM 734 N N . LYS A 1 95 ? 3.376 -1.835 -59.221 1.00 52.06 95 LYS A N 1
ATOM 735 C CA . LYS A 1 95 ? 2.665 -1.313 -58.059 1.00 52.06 95 LYS A CA 1
ATOM 736 C C . LYS A 1 95 ? 1.743 -2.407 -57.527 1.00 52.06 95 LYS A C 1
ATOM 738 O O . LYS A 1 95 ? 0.590 -2.514 -57.929 1.00 52.06 95 LYS A O 1
ATOM 743 N N . THR A 1 96 ? 2.229 -3.170 -56.565 1.00 42.56 96 THR A N 1
ATOM 744 C CA . THR A 1 96 ? 1.383 -4.071 -55.793 1.00 42.56 96 THR A CA 1
ATOM 745 C C . THR A 1 96 ? 1.664 -3.805 -54.334 1.00 42.56 96 THR A C 1
ATOM 747 O O . THR A 1 96 ? 2.619 -4.305 -53.745 1.00 42.56 96 THR A O 1
ATOM 750 N N . GLN A 1 97 ? 0.825 -2.949 -53.751 1.00 52.84 97 GLN A N 1
ATOM 751 C CA . GLN A 1 97 ? 0.677 -2.920 -52.307 1.00 52.84 97 GLN A CA 1
ATOM 752 C C . GLN A 1 97 ? 0.374 -4.347 -51.849 1.00 52.84 97 GLN A C 1
ATOM 754 O O . GLN A 1 97 ? -0.559 -4.959 -52.383 1.00 52.84 97 GLN A O 1
ATOM 759 N N . PRO A 1 98 ? 1.103 -4.897 -50.871 1.00 46.44 98 PRO A N 1
ATOM 760 C CA . PRO A 1 98 ? 0.714 -6.171 -50.324 1.00 46.44 98 PRO A CA 1
ATOM 761 C C . PRO A 1 98 ? -0.515 -5.902 -49.449 1.00 46.44 98 PRO A C 1
ATOM 763 O O . PRO A 1 98 ? -0.409 -5.459 -48.306 1.00 46.44 98 PRO A O 1
ATOM 766 N N . LYS A 1 99 ? -1.709 -6.153 -50.002 1.00 52.78 99 LYS A N 1
ATOM 767 C CA . LYS A 1 99 ? -2.886 -6.498 -49.201 1.00 52.78 99 LYS A CA 1
ATOM 768 C C . LYS A 1 99 ? -2.554 -7.801 -48.484 1.00 52.78 99 LYS A C 1
ATOM 770 O O . LYS A 1 99 ? -2.862 -8.887 -48.965 1.00 52.78 99 LYS A O 1
ATOM 775 N N . VAL A 1 100 ? -1.897 -7.685 -47.338 1.00 40.88 100 VAL A N 1
ATOM 776 C CA . VAL A 1 100 ? -1.780 -8.776 -46.378 1.00 40.88 100 VAL A CA 1
ATOM 777 C C . VAL A 1 100 ? -3.109 -8.832 -45.631 1.00 40.88 100 VAL A C 1
ATOM 779 O O . VAL A 1 100 ? -3.264 -8.307 -44.535 1.00 40.88 100 VAL A O 1
ATOM 782 N N . ASN A 1 101 ? -4.094 -9.462 -46.271 1.00 46.66 101 ASN A N 1
ATOM 783 C CA . ASN A 1 101 ? -5.073 -10.242 -45.531 1.00 46.66 101 ASN A CA 1
ATOM 784 C C . ASN A 1 101 ? -4.298 -11.450 -44.992 1.00 46.66 101 ASN A C 1
ATOM 786 O O . ASN A 1 101 ? -4.103 -12.427 -45.711 1.00 46.66 101 ASN A O 1
ATOM 790 N N . SER A 1 102 ? -3.774 -11.339 -43.771 1.00 39.19 102 SER A N 1
ATOM 791 C CA . SER A 1 102 ? -3.214 -12.478 -43.039 1.00 39.19 102 SER A CA 1
ATOM 792 C C . SER A 1 102 ? -4.247 -12.962 -42.032 1.00 39.19 102 SER A C 1
ATOM 794 O O . SER A 1 102 ? -4.088 -12.787 -40.827 1.00 39.19 102 SER A O 1
ATOM 796 N N . ASP A 1 103 ? -5.299 -13.599 -42.542 1.00 47.62 103 ASP A N 1
ATOM 797 C CA . ASP A 1 103 ? -5.940 -14.688 -41.810 1.00 47.62 103 ASP A CA 1
ATOM 798 C C . ASP A 1 103 ? -4.912 -15.825 -41.746 1.00 47.62 103 ASP A C 1
ATOM 800 O O . ASP A 1 103 ? -4.754 -16.610 -42.681 1.00 47.62 103 ASP A O 1
ATOM 804 N N . GLY A 1 104 ? -4.112 -15.846 -40.682 1.00 44.00 104 GLY A N 1
ATOM 805 C CA . GLY A 1 104 ? -3.014 -16.795 -40.564 1.00 44.00 104 GLY A CA 1
ATOM 806 C C . GLY A 1 104 ? -2.147 -16.543 -39.344 1.00 44.00 104 GLY A C 1
ATOM 807 O O . GLY A 1 104 ? -1.219 -15.745 -39.403 1.00 44.00 104 GLY A O 1
ATOM 808 N N . ALA A 1 105 ? -2.446 -17.295 -38.283 1.00 47.31 105 ALA A N 1
ATOM 809 C CA . ALA A 1 105 ? -1.697 -17.432 -37.038 1.00 47.31 105 ALA A CA 1
ATOM 810 C C . ALA A 1 105 ? -1.591 -16.152 -36.196 1.00 47.31 105 ALA A C 1
ATOM 812 O O . ALA A 1 105 ? -0.689 -15.334 -36.367 1.00 47.31 105 ALA A O 1
ATOM 813 N N . GLU A 1 106 ? -2.494 -16.059 -35.216 1.00 53.38 106 GLU A N 1
ATOM 814 C CA . GLU A 1 106 ? -2.349 -15.277 -33.990 1.00 53.38 106 GLU A CA 1
ATOM 815 C C . GLU A 1 106 ? -0.957 -15.523 -33.381 1.00 53.38 106 GLU A C 1
ATOM 817 O O . GLU A 1 106 ? -0.753 -16.394 -32.538 1.00 53.38 106 GLU A O 1
ATOM 822 N N . LYS A 1 107 ? 0.044 -14.748 -33.804 1.00 53.19 107 LYS A N 1
ATOM 823 C CA . LYS A 1 107 ? 1.158 -14.422 -32.926 1.00 53.19 107 LYS A CA 1
ATOM 824 C C . LYS A 1 107 ? 0.532 -13.524 -31.880 1.00 53.19 107 LYS A C 1
ATOM 826 O O . LYS A 1 107 ? 0.403 -12.327 -32.113 1.00 53.19 107 LYS A O 1
ATOM 831 N N . SER A 1 108 ? 0.044 -14.122 -30.796 1.00 59.81 108 SER A N 1
ATOM 832 C CA . SER A 1 108 ? -0.341 -13.380 -29.606 1.00 59.81 108 SER A CA 1
ATOM 833 C C . SER A 1 108 ? 0.847 -12.492 -29.270 1.00 59.81 108 SER A C 1
ATOM 835 O O . SER A 1 108 ? 1.888 -12.995 -28.850 1.00 59.81 108 SER A O 1
ATOM 837 N N . GLU A 1 109 ? 0.734 -11.197 -29.557 1.00 62.53 109 GLU A N 1
ATOM 838 C CA . GLU A 1 109 ? 1.641 -10.202 -29.013 1.00 62.53 109 GLU A CA 1
ATOM 839 C C . GLU A 1 109 ? 1.642 -10.465 -27.509 1.00 62.53 109 GLU A C 1
ATOM 841 O O . GLU A 1 109 ? 0.604 -10.337 -26.860 1.00 62.53 109 GLU A O 1
ATOM 846 N N . GLU A 1 110 ? 2.750 -10.981 -26.978 1.00 69.12 110 GLU A N 1
ATOM 847 C CA . GLU A 1 110 ? 2.868 -11.335 -25.567 1.00 69.12 110 GLU A CA 1
ATOM 848 C C . GLU A 1 110 ? 2.855 -10.027 -24.768 1.00 69.12 110 GLU A C 1
ATOM 850 O O . GLU A 1 110 ? 3.888 -9.436 -24.451 1.00 69.12 110 GLU A O 1
ATOM 855 N N . THR A 1 111 ? 1.659 -9.495 -24.515 1.00 72.12 111 THR A N 1
ATOM 856 C CA . THR A 1 111 ? 1.480 -8.274 -23.745 1.00 72.12 111 THR A CA 1
ATOM 857 C C . THR A 1 111 ? 1.776 -8.599 -22.293 1.00 72.12 111 THR A C 1
ATOM 859 O O . THR A 1 111 ? 0.910 -9.112 -21.597 1.00 72.12 111 THR A O 1
ATOM 862 N N . CYS A 1 112 ? 2.979 -8.281 -21.822 1.00 78.12 112 CYS A N 1
ATOM 863 C CA . CYS A 1 112 ? 3.301 -8.392 -20.404 1.00 78.12 112 CYS A CA 1
ATOM 864 C C . CYS A 1 112 ? 2.525 -7.319 -19.619 1.00 78.12 112 CYS A C 1
ATOM 866 O O . CYS A 1 112 ? 2.880 -6.136 -19.633 1.00 78.12 112 CYS A O 1
ATOM 868 N N . ARG A 1 113 ? 1.442 -7.718 -18.943 1.00 87.50 113 ARG A N 1
ATOM 869 C CA . ARG A 1 113 ? 0.622 -6.850 -18.087 1.00 87.50 113 ARG A CA 1
ATOM 870 C C . ARG A 1 113 ? 0.833 -7.208 -16.620 1.00 87.50 113 ARG A C 1
ATOM 872 O O . ARG A 1 113 ? 0.625 -8.342 -16.208 1.00 87.50 113 ARG A O 1
ATOM 879 N N . GLY A 1 114 ? 1.192 -6.220 -15.799 1.00 88.00 114 GLY A N 1
ATOM 880 C CA . GLY A 1 114 ? 1.248 -6.374 -14.343 1.00 88.00 114 GLY A CA 1
ATOM 881 C C . GLY A 1 114 ? -0.124 -6.160 -13.696 1.00 88.00 114 GLY A C 1
ATOM 882 O O . GLY A 1 114 ? -0.734 -5.107 -13.873 1.00 88.00 114 GLY A O 1
ATOM 883 N N . ASN A 1 115 ? -0.609 -7.137 -12.930 1.00 92.81 115 ASN A N 1
ATOM 884 C CA . ASN A 1 115 ? -1.829 -7.042 -12.124 1.00 92.81 115 ASN A CA 1
ATOM 885 C C . ASN A 1 115 ? -1.484 -6.859 -10.632 1.00 92.81 115 ASN A C 1
ATOM 887 O O . ASN A 1 115 ? -0.721 -7.649 -10.068 1.00 92.81 115 ASN A O 1
ATOM 891 N N . THR A 1 116 ? -2.070 -5.836 -9.994 1.00 93.81 116 THR A N 1
ATOM 892 C CA . THR A 1 116 ? -1.930 -5.518 -8.554 1.00 93.81 116 THR A CA 1
ATOM 893 C C . THR A 1 116 ? -3.234 -5.679 -7.763 1.00 93.81 116 THR A C 1
ATOM 895 O O . THR A 1 116 ? -3.256 -5.456 -6.551 1.00 93.81 116 THR A O 1
ATOM 898 N N . ASP A 1 117 ? -4.318 -6.126 -8.403 1.00 93.62 117 ASP A N 1
ATOM 899 C CA . ASP A 1 117 ? -5.686 -6.077 -7.869 1.00 93.62 117 ASP A CA 1
ATOM 900 C C . ASP A 1 117 ? -5.836 -6.829 -6.543 1.00 93.62 117 ASP A C 1
ATOM 902 O O . ASP A 1 117 ? -6.660 -6.476 -5.696 1.00 93.62 117 ASP A O 1
ATOM 906 N N . LYS A 1 118 ? -5.057 -7.900 -6.349 1.00 93.19 118 LYS A N 1
ATOM 907 C CA . LYS A 1 118 ? -5.070 -8.685 -5.106 1.00 93.19 118 LYS A CA 1
ATOM 908 C C . LYS A 1 118 ? -4.617 -7.844 -3.913 1.00 93.19 118 LYS A C 1
ATOM 910 O O . LYS A 1 118 ? -5.281 -7.867 -2.876 1.00 93.19 118 LYS A O 1
ATOM 915 N N . VAL A 1 119 ? -3.531 -7.092 -4.086 1.00 94.62 119 VAL A N 1
ATOM 916 C CA . VAL A 1 119 ? -2.962 -6.218 -3.054 1.00 94.62 119 VAL A CA 1
ATOM 917 C C . VAL A 1 119 ? -3.923 -5.069 -2.767 1.00 94.62 119 VAL A C 1
ATOM 919 O O . VAL A 1 119 ? -4.242 -4.800 -1.610 1.00 94.62 119 VAL A O 1
ATOM 922 N N . ASP A 1 120 ? -4.483 -4.460 -3.813 1.00 93.94 120 ASP A N 1
ATOM 923 C CA . ASP A 1 120 ? -5.420 -3.343 -3.671 1.00 93.94 120 ASP A CA 1
ATOM 924 C C . ASP A 1 120 ? -6.703 -3.750 -2.926 1.00 93.94 120 ASP A C 1
ATOM 926 O O . ASP A 1 120 ? -7.184 -3.032 -2.041 1.00 93.94 120 ASP A O 1
ATOM 930 N N . ARG A 1 121 ? -7.234 -4.949 -3.206 1.00 95.50 121 ARG A N 1
ATOM 931 C CA . ARG A 1 121 ? -8.375 -5.518 -2.464 1.00 95.50 121 ARG A CA 1
ATOM 932 C C . ARG A 1 121 ? -8.053 -5.733 -0.990 1.00 95.50 121 ARG A C 1
ATOM 934 O O . ARG A 1 121 ? -8.919 -5.516 -0.141 1.00 95.50 121 ARG A O 1
ATOM 941 N N . GLU A 1 122 ? -6.847 -6.190 -0.674 1.00 94.50 122 GLU A N 1
ATOM 942 C CA . GLU A 1 122 ? -6.426 -6.410 0.707 1.00 94.50 122 GLU A CA 1
ATOM 943 C C . GLU A 1 122 ? -6.270 -5.093 1.473 1.00 94.50 122 GLU A C 1
ATOM 945 O O . GLU A 1 122 ? -6.836 -4.948 2.559 1.00 94.50 122 GLU A O 1
ATOM 950 N N . ILE A 1 123 ? -5.594 -4.107 0.878 1.00 95.44 123 ILE A N 1
ATOM 951 C CA . ILE A 1 123 ? -5.435 -2.760 1.445 1.00 95.44 123 ILE A CA 1
ATOM 952 C C . ILE A 1 123 ? -6.806 -2.138 1.723 1.00 95.44 123 ILE A C 1
ATOM 954 O O . ILE A 1 123 ? -7.024 -1.572 2.795 1.00 95.44 123 ILE A O 1
ATOM 958 N N . ARG A 1 124 ? -7.762 -2.285 0.797 1.00 96.69 124 ARG A N 1
ATOM 959 C CA . ARG A 1 124 ? -9.132 -1.793 0.988 1.00 96.69 124 ARG A CA 1
ATOM 960 C C . ARG A 1 124 ? -9.810 -2.435 2.200 1.00 96.69 124 ARG A C 1
ATOM 962 O O . ARG A 1 124 ? -10.346 -1.717 3.040 1.00 96.69 124 ARG A O 1
ATOM 969 N N . LYS A 1 125 ? -9.722 -3.762 2.345 1.00 96.94 125 LYS A N 1
ATOM 970 C CA . LYS A 1 125 ? -10.276 -4.479 3.510 1.00 96.94 125 LYS A CA 1
ATOM 971 C C . LYS A 1 125 ? -9.631 -4.032 4.823 1.00 96.94 125 LYS A C 1
ATOM 973 O O . LYS A 1 125 ? -10.323 -3.919 5.832 1.00 96.94 125 LYS A O 1
ATOM 978 N N . LEU A 1 126 ? -8.320 -3.791 4.833 1.00 96.56 126 LEU A N 1
ATOM 979 C CA . LEU A 1 126 ? -7.612 -3.297 6.018 1.00 96.56 126 LEU A CA 1
ATOM 980 C C . LEU A 1 126 ? -8.049 -1.870 6.385 1.00 96.56 126 LEU A C 1
ATOM 982 O O . LEU A 1 126 ? -8.294 -1.601 7.560 1.00 96.56 126 LEU A O 1
ATOM 986 N N . LYS A 1 127 ? -8.238 -0.985 5.396 1.00 96.56 127 LYS A N 1
ATOM 987 C CA . LYS A 1 127 ? -8.767 0.377 5.606 1.00 96.56 127 LYS A CA 1
ATOM 988 C C . LYS A 1 127 ? -10.189 0.361 6.176 1.00 96.56 127 LYS A C 1
ATOM 990 O O . LYS A 1 127 ? -10.463 1.072 7.137 1.00 96.56 127 LYS A O 1
ATOM 995 N N . GLU A 1 128 ? -11.063 -0.495 5.651 1.00 97.25 128 GLU A N 1
ATOM 996 C CA . GLU A 1 128 ? -12.428 -0.665 6.173 1.00 97.25 128 GLU A CA 1
ATOM 997 C C . GLU A 1 128 ? -12.423 -1.195 7.619 1.00 97.25 128 GLU A C 1
ATOM 999 O O . GLU A 1 128 ? -13.122 -0.660 8.479 1.00 97.25 128 GLU A O 1
ATOM 1004 N N . LYS A 1 129 ? -11.585 -2.195 7.932 1.00 96.69 129 LYS A N 1
ATOM 1005 C CA . LYS A 1 129 ? -11.430 -2.707 9.307 1.00 96.69 129 LYS A CA 1
ATOM 1006 C C . LYS A 1 129 ? -10.929 -1.638 10.276 1.00 96.69 129 LYS A C 1
ATOM 1008 O O . LYS A 1 129 ? -11.434 -1.565 11.394 1.00 96.69 129 LYS A O 1
ATOM 1013 N N . LYS A 1 130 ? -9.961 -0.817 9.855 1.00 96.69 130 LYS A N 1
ATOM 1014 C CA . LYS A 1 130 ? -9.452 0.310 10.647 1.00 96.69 130 LYS A CA 1
ATOM 1015 C C . LYS A 1 130 ? -10.595 1.260 11.026 1.00 96.69 130 LYS A C 1
ATOM 1017 O O . LYS A 1 130 ? -10.811 1.501 12.209 1.00 96.69 130 LYS A O 1
ATOM 1022 N N . GLN A 1 131 ? -11.383 1.698 10.042 1.00 96.94 131 GLN A N 1
ATOM 1023 C CA . GLN A 1 131 ? -12.530 2.586 10.270 1.00 96.94 131 GLN A CA 1
ATOM 1024 C C . GLN A 1 131 ? -13.576 1.965 11.208 1.00 96.94 131 GLN A C 1
ATOM 1026 O O . GLN A 1 131 ? -14.089 2.634 12.102 1.00 96.94 131 GLN A O 1
ATOM 1031 N N . GLN A 1 132 ? -13.874 0.671 11.053 1.00 96.69 132 GLN A N 1
ATOM 1032 C CA . GLN A 1 132 ? -14.804 -0.028 11.947 1.00 96.69 132 GLN A CA 1
ATOM 1033 C C . GLN A 1 132 ? -14.295 -0.100 13.392 1.00 96.69 132 GLN A C 1
ATOM 1035 O O . GLN A 1 132 ? -15.093 -0.015 14.325 1.00 96.69 132 GLN A O 1
ATOM 1040 N N . LEU A 1 133 ? -12.989 -0.294 13.600 1.00 96.19 133 LEU A N 1
ATOM 1041 C CA . LEU A 1 133 ? -12.392 -0.313 14.937 1.00 96.19 133 LEU A CA 1
ATOM 1042 C C . LEU A 1 133 ? -12.421 1.077 15.579 1.00 96.19 133 LEU A C 1
ATOM 1044 O O . LEU A 1 133 ? -12.807 1.181 16.738 1.00 96.19 133 LEU A O 1
ATOM 1048 N N . GLU A 1 134 ? -12.113 2.132 14.824 1.00 94.69 134 GLU A N 1
ATOM 1049 C CA . GLU A 1 134 ? -12.220 3.521 15.293 1.00 94.69 134 GLU A CA 1
ATOM 1050 C C . GLU A 1 134 ? -13.653 3.863 15.725 1.00 94.69 134 GLU A C 1
ATOM 1052 O O . GLU A 1 134 ? -13.865 4.372 16.825 1.00 94.69 134 GLU A O 1
ATOM 1057 N N . GLN A 1 135 ? -14.652 3.504 14.913 1.00 96.12 135 GLN A N 1
ATOM 1058 C CA . GLN A 1 135 ? -16.065 3.696 15.263 1.00 96.12 135 GLN A CA 1
ATOM 1059 C C . GLN A 1 135 ? -16.459 2.917 16.523 1.00 96.12 135 GLN A C 1
ATOM 1061 O O . GLN A 1 135 ? -17.185 3.432 17.371 1.00 96.12 135 GLN A O 1
ATOM 1066 N N . LYS A 1 136 ? -15.966 1.681 16.679 1.00 94.81 136 LYS A N 1
ATOM 1067 C CA . LYS A 1 136 ? -16.215 0.878 17.885 1.00 94.81 136 LYS A CA 1
ATOM 1068 C C . LYS A 1 136 ? -15.572 1.484 19.125 1.00 94.81 136 LYS A C 1
ATOM 1070 O O . LYS A 1 136 ? -16.194 1.433 20.176 1.00 94.81 136 LYS A O 1
ATOM 1075 N N . ILE A 1 137 ? -14.377 2.062 19.013 1.00 94.06 137 ILE A N 1
ATOM 1076 C CA . ILE A 1 137 ? -13.717 2.766 20.122 1.00 94.06 137 ILE A CA 1
ATOM 1077 C C . ILE A 1 137 ? -14.546 3.987 20.533 1.00 94.06 137 ILE A C 1
ATOM 1079 O O . ILE A 1 137 ? -14.834 4.153 21.715 1.00 94.06 137 ILE A O 1
ATOM 1083 N N . GLN A 1 138 ? -15.007 4.782 19.562 1.00 91.44 138 GLN A N 1
ATOM 1084 C CA . GLN A 1 138 ? -15.874 5.936 19.825 1.00 91.44 138 GLN A CA 1
ATOM 1085 C C . GLN A 1 138 ? -17.197 5.527 20.493 1.00 91.44 138 GLN A C 1
ATOM 1087 O O . GLN A 1 138 ? -17.644 6.184 21.429 1.00 91.44 138 GLN A O 1
ATOM 1092 N N . ALA A 1 139 ? -17.807 4.421 20.055 1.00 91.56 139 ALA A N 1
ATOM 1093 C CA . ALA A 1 139 ? -19.053 3.909 20.629 1.00 91.56 139 ALA A CA 1
ATOM 1094 C C . ALA A 1 139 ? -18.867 3.245 22.007 1.00 91.56 139 ALA A C 1
ATOM 1096 O O . ALA A 1 139 ? -19.768 3.296 22.840 1.00 91.56 139 ALA A O 1
ATOM 1097 N N . ALA A 1 140 ? -17.714 2.619 22.256 1.00 87.75 140 ALA A N 1
ATOM 1098 C CA . ALA A 1 140 ? -17.404 1.891 23.487 1.00 87.75 140 ALA A CA 1
ATOM 1099 C C . ALA A 1 140 ? -16.712 2.755 24.555 1.00 87.75 140 ALA A C 1
ATOM 1101 O O . ALA A 1 140 ? -16.182 2.204 25.517 1.00 87.75 140 ALA A O 1
ATOM 1102 N N . SER A 1 141 ? -16.745 4.088 24.423 1.00 74.38 141 SER A N 1
ATOM 1103 C CA . SER A 1 141 ? -16.054 5.071 25.279 1.00 74.38 141 SER A CA 1
ATOM 1104 C C . SER A 1 141 ? -16.393 5.019 26.788 1.00 74.38 141 SER A C 1
ATOM 1106 O O . SER A 1 141 ? -15.902 5.856 27.541 1.00 74.38 141 SER A O 1
ATOM 1108 N N . GLY A 1 142 ? -17.221 4.074 27.243 1.00 81.44 142 GLY A N 1
ATOM 1109 C CA . GLY A 1 142 ? -17.511 3.816 28.658 1.00 81.44 142 GLY A CA 1
ATOM 1110 C C . GLY A 1 142 ? -16.810 2.589 29.263 1.00 81.44 142 GLY A C 1
ATOM 1111 O O . GLY A 1 142 ? -16.732 2.503 30.482 1.00 81.44 142 GLY A O 1
ATOM 1112 N N . ASP A 1 143 ? -16.280 1.664 28.451 1.00 91.62 143 ASP A N 1
ATOM 1113 C CA . ASP A 1 143 ? -15.656 0.415 28.919 1.00 91.62 143 ASP A CA 1
ATOM 1114 C C . ASP A 1 143 ? -14.136 0.426 28.660 1.00 91.62 143 ASP A C 1
ATOM 1116 O O . ASP A 1 143 ? -13.669 0.022 27.590 1.00 91.62 143 ASP A O 1
ATOM 1120 N N . GLU A 1 144 ? -13.342 0.854 29.648 1.00 91.00 144 GLU A N 1
ATOM 1121 C CA . GLU A 1 144 ? -11.886 1.053 29.503 1.00 91.00 144 GLU A CA 1
ATOM 1122 C C . GLU A 1 144 ? -11.123 -0.196 29.030 1.00 91.00 144 GLU A C 1
ATOM 1124 O O . GLU A 1 144 ? -10.211 -0.099 28.205 1.00 91.00 144 GLU A O 1
ATOM 1129 N N . GLU A 1 145 ? -11.487 -1.384 29.519 1.00 93.44 145 GLU A N 1
ATOM 1130 C CA . GLU A 1 145 ? -10.820 -2.632 29.128 1.00 93.44 145 GLU A CA 1
ATOM 1131 C C . GLU A 1 145 ? -11.053 -2.959 27.647 1.00 93.44 145 GLU A C 1
ATOM 1133 O O . GLU A 1 145 ? -10.114 -3.298 26.922 1.00 93.44 145 GLU A O 1
ATOM 1138 N N . LYS A 1 146 ? -12.289 -2.775 27.165 1.00 93.00 146 LYS A N 1
ATOM 1139 C CA . LYS A 1 146 ? -12.654 -3.022 25.762 1.00 93.00 146 LYS A CA 1
ATOM 1140 C C . LYS A 1 146 ? -12.012 -2.001 24.833 1.00 93.00 146 LYS A C 1
ATOM 1142 O O . LYS A 1 146 ? -11.573 -2.372 23.745 1.00 93.00 146 LYS A O 1
ATOM 1147 N N . VAL A 1 147 ? -11.921 -0.741 25.258 1.00 94.25 147 VAL A N 1
ATOM 1148 C CA . VAL A 1 147 ? -11.221 0.308 24.504 1.00 94.25 147 VAL A CA 1
ATOM 1149 C C . VAL A 1 147 ? -9.751 -0.067 24.322 1.00 94.25 147 VAL A C 1
ATOM 1151 O O . VAL A 1 147 ? -9.290 -0.132 23.185 1.00 94.25 147 VAL A O 1
ATOM 1154 N N . ARG A 1 148 ? -9.046 -0.450 25.396 1.00 95.00 148 ARG A N 1
ATOM 1155 C CA . ARG A 1 148 ? -7.635 -0.877 25.314 1.00 95.00 148 ARG A CA 1
ATOM 1156 C C . ARG A 1 148 ? -7.435 -2.089 24.402 1.00 95.00 148 ARG A C 1
ATOM 1158 O O . ARG A 1 148 ? -6.432 -2.177 23.692 1.00 95.00 148 ARG A O 1
ATOM 1165 N N . GLU A 1 149 ? -8.361 -3.048 24.406 1.00 95.50 149 GLU A N 1
ATOM 1166 C CA . GLU A 1 149 ? -8.310 -4.180 23.474 1.00 95.50 149 GLU A CA 1
ATOM 1167 C C . GLU A 1 149 ? -8.523 -3.763 22.014 1.00 95.50 149 GLU A C 1
ATOM 1169 O O . GLU A 1 149 ? -7.836 -4.266 21.118 1.00 95.50 149 GLU A O 1
ATOM 1174 N N . LEU A 1 150 ? -9.481 -2.870 21.757 1.00 95.75 150 LEU A N 1
ATOM 1175 C CA . LEU A 1 150 ? -9.768 -2.361 20.417 1.00 95.75 150 LEU A CA 1
ATOM 1176 C C . LEU A 1 150 ? -8.619 -1.503 19.882 1.00 95.75 150 LEU A C 1
ATOM 1178 O O . LEU A 1 150 ? -8.272 -1.642 18.712 1.00 95.75 150 LEU A O 1
ATOM 1182 N N . GLU A 1 151 ? -7.979 -0.698 20.727 1.00 94.31 151 GLU A N 1
ATOM 1183 C CA . GLU A 1 151 ? -6.786 0.085 20.388 1.00 94.31 151 GLU A CA 1
ATOM 1184 C C . GLU A 1 151 ? -5.605 -0.810 20.003 1.00 94.31 151 GLU A C 1
ATOM 1186 O O . GLU A 1 151 ? -4.943 -0.563 18.996 1.00 94.31 151 GLU A O 1
ATOM 1191 N N . LYS A 1 152 ? -5.368 -1.907 20.736 1.00 96.69 152 LYS A N 1
ATOM 1192 C CA . LYS A 1 152 ? -4.338 -2.893 20.361 1.00 96.69 152 LYS A CA 1
ATOM 1193 C C . LYS A 1 152 ? -4.615 -3.505 18.988 1.00 96.69 152 LYS A C 1
ATOM 1195 O O . LYS A 1 152 ? -3.704 -3.624 18.170 1.00 96.69 152 LYS A O 1
ATOM 1200 N N . LYS A 1 153 ? -5.874 -3.871 18.722 1.00 96.38 153 LYS A N 1
ATOM 1201 C CA . LYS A 1 153 ? -6.299 -4.396 17.412 1.00 96.38 153 LYS A CA 1
ATOM 1202 C C . LYS A 1 153 ? -6.134 -3.346 16.312 1.00 96.38 153 LYS A C 1
ATOM 1204 O O . LYS A 1 153 ? -5.699 -3.690 15.216 1.00 96.38 153 LYS A O 1
ATOM 1209 N N . LEU A 1 154 ? -6.446 -2.084 16.602 1.00 97.06 154 LEU A N 1
ATOM 1210 C CA . LEU A 1 154 ? -6.269 -0.968 15.675 1.00 97.06 154 LEU A CA 1
ATOM 1211 C C . LEU A 1 154 ? -4.790 -0.793 15.319 1.00 97.06 154 LEU A C 1
ATOM 1213 O O . LEU A 1 154 ? -4.451 -0.811 14.139 1.00 97.06 154 LEU A O 1
ATOM 1217 N N . ALA A 1 155 ? -3.912 -0.735 16.322 1.00 96.81 155 ALA A N 1
ATOM 1218 C CA . ALA A 1 155 ? -2.471 -0.601 16.129 1.00 96.81 155 ALA A CA 1
ATOM 1219 C C . ALA A 1 155 ? -1.885 -1.754 15.295 1.00 96.81 155 ALA A C 1
ATOM 1221 O O . ALA A 1 155 ? -1.049 -1.531 14.417 1.00 96.81 155 ALA A O 1
ATOM 1222 N N . GLN A 1 156 ? -2.360 -2.987 15.514 1.00 97.31 156 GLN A N 1
ATOM 1223 C CA . GLN A 1 156 ? -1.971 -4.129 14.687 1.00 97.31 156 GLN A CA 1
ATOM 1224 C C . GLN A 1 156 ? -2.381 -3.922 13.220 1.00 97.31 156 GLN A C 1
ATOM 1226 O O . GLN A 1 156 ? -1.533 -4.018 12.332 1.00 97.31 156 GLN A O 1
ATOM 1231 N N . VAL A 1 157 ? -3.646 -3.574 12.962 1.00 97.06 157 VAL A N 1
ATOM 1232 C CA . VAL A 1 157 ? -4.153 -3.328 11.600 1.00 97.06 157 VAL A CA 1
ATOM 1233 C C . VAL A 1 157 ? -3.408 -2.177 10.919 1.00 97.06 157 VAL A C 1
ATOM 1235 O O . VAL A 1 157 ? -3.094 -2.270 9.734 1.00 97.06 157 VAL A O 1
ATOM 1238 N N . GLU A 1 158 ? -3.081 -1.109 11.644 1.00 96.12 158 GLU A N 1
ATOM 1239 C CA . GLU A 1 158 ? -2.304 0.013 11.112 1.00 96.12 158 GLU A CA 1
ATOM 1240 C C . GLU A 1 158 ? -0.876 -0.382 10.743 1.00 96.12 158 GLU A C 1
ATOM 1242 O O . GLU A 1 158 ? -0.376 0.029 9.694 1.00 96.12 158 GLU A O 1
ATOM 1247 N N . SER A 1 159 ? -0.226 -1.203 11.570 1.00 95.94 159 SER A N 1
ATOM 1248 C CA . SER A 1 159 ? 1.117 -1.706 11.280 1.00 95.94 159 SER A CA 1
ATOM 1249 C C . SER A 1 159 ? 1.141 -2.575 10.017 1.00 95.94 159 SER A C 1
ATOM 1251 O O . SER A 1 159 ? 2.005 -2.381 9.158 1.00 95.94 159 SER A O 1
ATOM 1253 N N . GLU A 1 160 ? 0.147 -3.455 9.849 1.00 95.38 160 GLU A N 1
ATOM 1254 C CA . GLU A 1 160 ? -0.020 -4.285 8.652 1.00 95.38 160 GLU A CA 1
ATOM 1255 C C . GLU A 1 160 ? -0.320 -3.426 7.420 1.00 95.38 160 GLU A C 1
ATOM 1257 O O . GLU A 1 160 ? 0.292 -3.608 6.367 1.00 95.38 160 GLU A O 1
ATOM 1262 N N . LEU A 1 161 ? -1.226 -2.452 7.551 1.00 96.25 161 LEU A N 1
ATOM 1263 C CA . LEU A 1 161 ? -1.570 -1.536 6.468 1.00 96.25 161 LEU A CA 1
ATOM 1264 C C . LEU A 1 161 ? -0.344 -0.738 6.017 1.00 96.25 161 LEU A C 1
ATOM 1266 O O . LEU A 1 161 ? -0.111 -0.606 4.820 1.00 96.25 161 LEU A O 1
ATOM 1270 N N . ARG A 1 162 ? 0.473 -0.255 6.956 1.00 94.69 162 ARG A N 1
ATOM 1271 C CA . ARG A 1 162 ? 1.699 0.490 6.649 1.00 94.69 162 ARG A CA 1
ATOM 1272 C C . ARG A 1 162 ? 2.709 -0.359 5.875 1.00 94.69 162 ARG A C 1
ATOM 1274 O O . ARG A 1 162 ? 3.363 0.157 4.972 1.00 94.69 162 ARG A O 1
ATOM 1281 N N . GLN A 1 163 ? 2.826 -1.647 6.196 1.00 93.81 163 GLN A N 1
ATOM 1282 C CA . GLN A 1 163 ? 3.690 -2.567 5.450 1.00 93.81 163 GLN A CA 1
ATOM 1283 C C . GLN A 1 163 ? 3.144 -2.839 4.041 1.00 93.81 163 GLN A C 1
ATOM 1285 O O . GLN A 1 163 ? 3.897 -2.769 3.071 1.00 93.81 163 GLN A O 1
ATOM 1290 N N . LYS A 1 164 ? 1.836 -3.098 3.914 1.00 95.12 164 LYS A N 1
ATOM 1291 C CA . LYS A 1 164 ? 1.215 -3.533 2.651 1.00 95.12 164 LYS A CA 1
ATOM 1292 C C . LYS A 1 164 ? 0.896 -2.402 1.673 1.00 95.12 164 LYS A C 1
ATOM 1294 O O . LYS A 1 164 ? 0.921 -2.619 0.467 1.00 95.12 164 LYS A O 1
ATOM 1299 N N . ASP A 1 165 ? 0.639 -1.189 2.161 1.00 94.25 165 ASP A N 1
ATOM 1300 C CA . ASP A 1 165 ? 0.362 -0.006 1.328 1.00 94.25 165 ASP A CA 1
ATOM 1301 C C . ASP A 1 165 ? 1.646 0.657 0.786 1.00 94.25 165 ASP A C 1
ATOM 1303 O O . ASP A 1 165 ? 1.607 1.726 0.182 1.00 94.25 165 ASP A O 1
ATOM 1307 N N . THR A 1 166 ? 2.809 0.030 0.990 1.00 95.56 166 THR A N 1
ATOM 1308 C CA . THR A 1 166 ? 4.078 0.502 0.429 1.00 95.56 166 THR A CA 1
ATOM 1309 C C . THR A 1 166 ? 4.212 0.062 -1.032 1.00 95.56 166 THR A C 1
ATOM 1311 O O . THR A 1 166 ? 3.951 -1.091 -1.371 1.00 95.56 166 THR A O 1
ATOM 1314 N N . ASP A 1 167 ? 4.694 0.951 -1.904 1.00 93.38 167 ASP A N 1
ATOM 1315 C CA . ASP A 1 167 ? 4.898 0.652 -3.331 1.00 93.38 167 ASP A CA 1
ATOM 1316 C C . ASP A 1 167 ? 5.822 -0.560 -3.558 1.00 93.38 167 ASP A C 1
ATOM 1318 O O . ASP A 1 167 ? 5.570 -1.397 -4.419 1.00 93.38 167 ASP A O 1
ATOM 1322 N N . ALA A 1 168 ? 6.841 -0.731 -2.710 1.00 94.50 168 ALA A N 1
ATOM 1323 C CA . ALA A 1 168 ? 7.705 -1.911 -2.721 1.00 94.50 168 ALA A CA 1
ATOM 1324 C C . ALA A 1 168 ? 6.926 -3.223 -2.515 1.00 94.50 168 ALA A C 1
ATOM 1326 O O . ALA A 1 168 ? 7.183 -4.200 -3.214 1.00 94.50 168 ALA A O 1
ATOM 1327 N N . TYR A 1 169 ? 5.949 -3.234 -1.604 1.00 94.62 169 TYR A N 1
ATOM 1328 C CA . TYR A 1 169 ? 5.105 -4.403 -1.360 1.00 94.62 169 TYR A CA 1
ATOM 1329 C C . TYR A 1 169 ? 4.209 -4.693 -2.566 1.00 94.62 169 TYR A C 1
ATOM 1331 O O . TYR A 1 169 ? 4.120 -5.830 -3.023 1.00 94.62 169 TYR A O 1
ATOM 1339 N N . ARG A 1 170 ? 3.606 -3.648 -3.145 1.00 94.50 170 ARG A N 1
ATOM 1340 C CA . ARG A 1 170 ? 2.792 -3.770 -4.361 1.00 94.50 170 ARG A CA 1
ATOM 1341 C C . ARG A 1 170 ? 3.600 -4.380 -5.502 1.00 94.50 170 ARG A C 1
ATOM 1343 O O . ARG A 1 170 ? 3.146 -5.358 -6.082 1.00 94.50 170 ARG A O 1
ATOM 1350 N N . ARG A 1 171 ? 4.815 -3.874 -5.746 1.00 93.00 171 ARG A N 1
ATOM 1351 C CA . ARG A 1 171 ? 5.766 -4.392 -6.748 1.00 93.00 171 ARG A CA 1
ATOM 1352 C C . ARG A 1 171 ? 6.141 -5.856 -6.524 1.00 93.00 171 ARG A C 1
ATOM 1354 O O . ARG A 1 171 ? 6.195 -6.620 -7.476 1.00 93.00 171 ARG A O 1
ATOM 1361 N N . GLN A 1 172 ? 6.391 -6.259 -5.279 1.00 93.25 172 GLN A N 1
ATOM 1362 C CA . GLN A 1 172 ? 6.741 -7.647 -4.947 1.00 93.25 172 GLN A CA 1
ATOM 1363 C C . GLN A 1 172 ? 5.583 -8.627 -5.163 1.00 93.25 172 GLN A C 1
ATOM 1365 O O . GLN A 1 172 ? 5.811 -9.809 -5.410 1.00 93.25 172 GLN A O 1
ATOM 1370 N N . HIS A 1 173 ? 4.349 -8.140 -5.071 1.00 93.00 173 HIS A N 1
ATOM 1371 C CA . HIS A 1 173 ? 3.140 -8.945 -5.194 1.00 93.00 173 HIS A CA 1
ATOM 1372 C C . HIS A 1 173 ? 2.378 -8.709 -6.507 1.00 93.00 173 HIS A C 1
ATOM 1374 O O . HIS A 1 173 ? 1.233 -9.151 -6.630 1.00 93.00 173 HIS A O 1
ATOM 1380 N N . THR A 1 174 ? 2.995 -8.059 -7.500 1.00 92.94 174 THR A N 1
ATOM 1381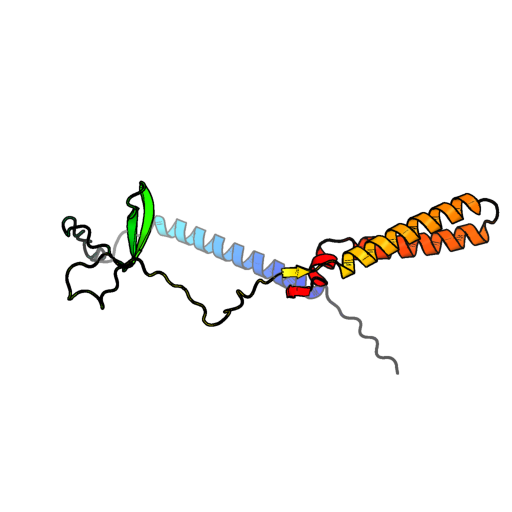 C CA . THR A 1 174 ? 2.417 -7.962 -8.844 1.00 92.94 174 THR A CA 1
ATOM 1382 C C . THR A 1 174 ? 2.533 -9.285 -9.576 1.00 92.94 174 THR A C 1
ATOM 1384 O O . THR A 1 174 ? 3.611 -9.876 -9.635 1.00 92.94 174 THR A O 1
ATOM 1387 N N . THR A 1 175 ? 1.443 -9.728 -10.189 1.00 91.06 175 THR A N 1
ATOM 1388 C CA . THR A 1 175 ? 1.466 -10.883 -11.091 1.00 91.06 175 THR A CA 1
ATOM 1389 C C . THR A 1 175 ? 1.535 -10.393 -12.525 1.00 91.06 175 THR A C 1
ATOM 1391 O O . THR A 1 175 ? 0.661 -9.634 -12.939 1.00 91.06 175 THR A O 1
ATOM 1394 N N . PHE A 1 176 ? 2.554 -10.821 -13.262 1.00 88.81 176 PHE A N 1
ATOM 1395 C CA . PHE A 1 176 ? 2.670 -10.568 -14.694 1.00 88.81 176 PHE A CA 1
ATOM 1396 C C . PHE A 1 176 ? 1.934 -11.667 -15.461 1.00 88.81 176 PHE A C 1
ATOM 1398 O O . PHE A 1 176 ? 2.028 -12.842 -15.098 1.00 88.81 176 PHE A O 1
ATOM 1405 N N . SER A 1 177 ? 1.178 -11.266 -16.473 1.00 83.56 177 SER A N 1
ATOM 1406 C CA . SER A 1 177 ? 0.417 -12.122 -17.387 1.00 83.56 177 SER A CA 1
ATOM 1407 C C . SER A 1 177 ? 0.610 -11.645 -18.807 1.00 83.56 177 SER A C 1
ATOM 1409 O O . SER A 1 177 ? 0.702 -10.402 -18.937 1.00 83.56 177 SER A O 1
#

Foldseek 3Di:
DDDDDDDDPPPVVVVVVVVVVVVVVVVVVVVVVVVVVVPPDPDDDDPPPPPDDDDDDPPDDDPPPPDQWDWDADPVRDIDIDGHDPVPPPDDDDPDDPPPPPPDDPPPPQPWDWDLVVLVVVLVVLVVLLVVLVVVLVVPVPDVVVNVVSVVVNVVSVVVSVVSVDPVNSVVPIDID

Secondary structure (DSSP, 8-state):
---------SSHHHHHHHHHHHHHHHHHHHHHHHHHTTT---S-S------PPP----TTS----SSSEEEEE-TTS-EEEEE--GGG-S-------------S---------EE-HHHHHHHHHHHHHHHHHHHHHHHTTT-HHHHHHHHHHHHHHHHHHHHHTSHHHHHHTPEE-